Protein 4XAL (pdb70)

GO terms:
  GO:0052170 symbiont-mediated suppression of host innate immune response (P, IDA)
  GO:0042025 host cell nucleus (C, EXP)
  GO:0044177 host cell Golgi apparatus (C, EXP)
  GO:0019033 viral tegument (C, EXP)
  GO:0030430 host cell cytoplasm (C, EXP)
  GO:0005515 protein binding (F, IPI)

Radius of gyration: 18.11 Å; Cα contacts (8 Å, |Δi|>4): 86; chains: 2; bounding box: 39×47×34 Å

B-factor: mean 26.45, std 12.04, range [10.94, 71.22]

Solvent-accessible surface area: 7448 Å² total; per-residue (Å²): 199,89,172,142,122,9,115,86,30,137,61,31,116,78,142,136,17,126,141,65,122,168,4,39,24,60,7,146,156,9,109,70,40,0,51,38,38,2,28,52,50,18,31,172,111,3,42,88,94,10,111,97,142,50,152,9,143,81,126,101,48,64,96,96,14,121,70,104,61,55,50,142,45,81,46,99,37,61,196,48,21,23,101,79,1,21,92,49,127,190,51,61,23,80,32,154

Organism: Human herpesvirus 1 (strain 17) (NCBI:txid10299)

Foldseek 3Di:
DLLDQADQDPPQPDPVGDDDPVSVVNRVVSLVSLQVQVQVVQQVVVVVVLCVVQVDDDPVSVVVSVVPDDGDDDDDDPPCSSVVSNPDDD/DDDDDD

InterPro domains:
  IPR006908 Herpesvirus UL49 tegument protein [PF04823] (169-256)

Sequence (96 aa):
QSMRKLHFSTAPPNPDAPWTPRVAGFNKRVFCAAVGRLAAMHARRMAAVQLWDMSRPRTDEDLNELLGITTIRVTVCEGKNLLQRANELVNSSGVDL

Secondary structure (DSSP, 8-state):
--SSPP---S-SSSTTSPPPHHHHHHHHHHHHHHHHHHHHHHHHHHHHHHHHHH---SHHHHHHHHHH--EEEE---GGGHHHHHHH---/-EEEE-

Structure (mmCIF, N/CA/C/O backbone):
data_4XAL
#
_entry.id   4XAL
#
_cell.length_a   64.940
_cell.length_b   64.940
_cell.length_c   107.645
_cell.angle_alpha   90.00
_cell.angle_beta   90.00
_cell.angle_gamma   120.00
#
_symmetry.space_group_name_H-M   'P 61 2 2'
#
loop_
_entity.id
_entity.type
_entity.pdbx_description
1 polymer 'Tegument protein VP22'
2 polymer 'peptide SSGVDL'
3 water water
#
loop_
_atom_site.group_PDB
_atom_site.id
_atom_site.type_symbol
_atom_site.label_atom_id
_atom_site.label_alt_id
_atom_site.label_comp_id
_atom_site.label_asym_id
_atom_site.label_entity_id
_atom_site.label_seq_id
_atom_site.pdbx_PDB_ins_code
_atom_site.Cartn_x
_atom_site.Cartn_y
_atom_site.Cartn_z
_atom_site.occupancy
_atom_site.B_iso_or_equiv
_atom_site.auth_seq_id
_atom_site.auth_comp_id
_atom_site.auth_asym_id
_atom_site.auth_atom_id
_atom_site.pdbx_PDB_model_num
ATOM 1 N N . GLN A 1 21 ? 10.010 27.534 42.927 1.00 52.20 21 GLN A N 1
ATOM 2 C CA . GLN A 1 21 ? 9.549 26.148 43.032 1.00 51.29 21 GLN A CA 1
ATOM 3 C C . GLN A 1 21 ? 10.593 25.239 43.660 1.00 51.34 21 GLN A C 1
ATOM 4 O O . GLN A 1 21 ? 10.694 24.066 43.289 1.00 51.12 21 GLN A O 1
ATOM 10 N N . SER A 1 22 ? 11.381 25.782 44.588 1.00 54.53 22 SER A N 1
ATOM 11 C CA . SER A 1 22 ? 12.321 24.975 45.363 1.00 46.30 22 SER A CA 1
ATOM 12 C C . SER A 1 22 ? 11.722 24.722 46.737 1.00 44.41 22 SER A C 1
ATOM 13 O O . SER A 1 22 ? 12.398 24.249 47.653 1.00 42.66 22 SER A O 1
ATOM 16 N N . MET A 1 23 ? 10.448 25.077 46.868 1.00 41.84 23 MET A N 1
ATOM 17 C CA . MET A 1 23 ? 9.628 24.648 47.989 1.00 41.66 23 MET A CA 1
ATOM 18 C C . MET A 1 23 ? 9.057 23.264 47.685 1.00 34.05 23 MET A C 1
ATOM 19 O O . MET A 1 23 ? 8.800 22.471 48.588 1.00 29.67 23 MET A O 1
ATOM 24 N N . ARG A 1 24 ? 8.873 22.995 46.397 1.00 29.39 24 ARG A N 1
ATOM 25 C CA . ARG A 1 24 ? 8.099 21.848 45.941 1.00 26.21 24 ARG A CA 1
ATOM 26 C C . ARG A 1 24 ? 8.713 20.521 46.364 1.00 24.08 24 ARG A C 1
ATOM 27 O O . ARG A 1 24 ? 9.905 20.281 46.178 1.00 23.43 24 ARG A O 1
ATOM 35 N N . LYS A 1 25 ? 7.883 19.658 46.943 1.00 18.85 25 LYS A N 1
ATOM 36 C CA . LYS A 1 25 ? 8.301 18.304 47.251 1.00 14.80 25 LYS A CA 1
ATOM 37 C C . LYS A 1 25 ? 8.567 17.577 45.941 1.00 17.29 25 LYS A C 1
ATOM 38 O O . LYS A 1 25 ? 7.726 17.590 45.043 1.00 19.83 25 LYS A O 1
ATOM 44 N N . LEU A 1 26 ? 9.740 16.961 45.834 1.00 15.75 26 LEU A N 1
ATOM 45 C CA . LEU A 1 26 ? 10.126 16.269 44.608 1.00 16.85 26 LEU A CA 1
ATOM 46 C C . LEU A 1 26 ? 9.721 14.811 44.630 1.00 12.79 26 LEU A C 1
ATOM 47 O O . LEU A 1 26 ? 10.045 14.081 45.566 1.00 14.84 26 LEU A O 1
ATOM 52 N N . HIS A 1 27 ? 9.028 14.385 43.579 1.00 15.33 27 HIS A N 1
ATOM 53 C CA . HIS A 1 27 ? 8.675 12.982 43.396 1.00 15.28 27 HIS A CA 1
ATOM 54 C C . HIS A 1 27 ? 8.705 12.607 41.924 1.00 12.46 27 HIS A C 1
ATOM 55 O O . HIS A 1 27 ? 8.318 13.406 41.077 1.00 15.74 27 HIS A O 1
ATOM 62 N N . PHE A 1 28 ? 9.169 11.399 41.622 1.00 15.14 28 PHE A N 1
ATOM 63 C CA . PHE A 1 28 ? 9.101 10.909 40.256 1.00 14.12 28 PHE A CA 1
ATOM 64 C C . PHE A 1 28 ? 7.651 10.566 39.908 1.00 20.12 28 PHE A C 1
ATOM 65 O O . PHE A 1 28 ? 6.817 10.383 40.790 1.00 18.77 28 PHE A O 1
ATOM 73 N N . SER A 1 29 ? 7.363 10.510 38.619 1.00 16.74 29 SER A N 1
ATOM 74 C CA . SER A 1 29 ? 5.990 10.349 38.156 1.00 21.65 29 SER A CA 1
ATOM 75 C C . SER A 1 29 ? 5.404 9.027 38.604 1.00 20.31 29 SER A C 1
ATOM 76 O O . SER A 1 29 ? 6.100 8.012 38.657 1.00 19.36 29 SER A O 1
ATOM 79 N N . THR A 1 30 ? 4.115 9.045 38.946 1.00 22.25 30 THR A N 1
ATOM 80 C CA . THR A 1 30 ? 3.430 7.823 39.338 1.00 24.10 30 THR A CA 1
ATOM 81 C C . THR A 1 30 ? 2.670 7.249 38.146 1.00 25.93 30 THR A C 1
ATOM 82 O O . THR A 1 30 ? 1.986 6.234 38.259 1.00 27.43 30 THR A O 1
ATOM 86 N N . ALA A 1 31 ? 2.800 7.904 37.001 1.00 22.11 31 ALA A N 1
ATOM 87 C CA . ALA A 1 31 ? 2.073 7.511 35.805 1.00 24.96 31 ALA A CA 1
ATOM 88 C C . ALA A 1 31 ? 2.459 6.124 35.259 1.00 30.34 3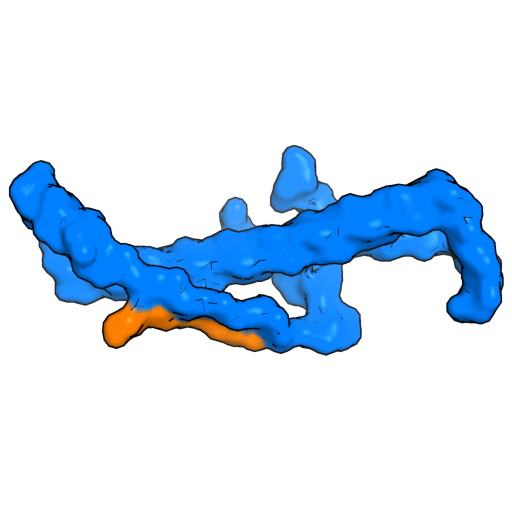1 ALA A C 1
ATOM 89 O O . ALA A 1 31 ? 1.564 5.346 34.911 1.00 25.06 31 ALA A O 1
ATOM 91 N N . PRO A 1 32 ? 3.771 5.800 35.171 1.00 27.49 32 PRO A N 1
ATOM 92 C CA . PRO A 1 32 ? 4.097 4.445 34.685 1.00 24.07 32 PRO A CA 1
ATOM 93 C C . PRO A 1 32 ? 3.441 3.320 35.503 1.00 31.13 32 PRO A C 1
ATOM 94 O O . PRO A 1 32 ? 3.567 3.295 36.726 1.00 27.99 32 PRO A O 1
ATOM 98 N N . PRO A 1 33 ? 2.753 2.386 34.828 1.00 30.39 33 PRO A N 1
ATOM 99 C CA . PRO A 1 33 ? 1.962 1.358 35.523 1.00 27.86 33 PRO A CA 1
ATOM 100 C C . PRO A 1 33 ? 2.777 0.321 36.293 1.00 28.66 33 PRO A C 1
ATOM 101 O O . PRO A 1 33 ? 2.288 -0.214 37.282 1.00 31.56 33 PRO A O 1
ATOM 105 N N . ASN A 1 34 ? 3.991 0.021 35.846 1.00 26.45 34 ASN A N 1
ATOM 106 C CA . ASN A 1 34 ? 4.846 -0.916 36.557 1.00 22.63 34 ASN A CA 1
ATOM 107 C C . ASN A 1 34 ? 6.317 -0.560 36.317 1.00 25.38 34 ASN A C 1
ATOM 108 O O . ASN A 1 34 ? 6.608 0.243 35.438 1.00 25.34 34 ASN A O 1
ATOM 113 N N . PRO A 1 35 ? 7.236 -1.140 37.106 1.00 26.20 35 PRO A N 1
ATOM 114 C CA . PRO A 1 35 ? 8.650 -0.737 37.019 1.00 28.01 35 PRO A CA 1
ATOM 115 C C . PRO A 1 35 ? 9.287 -0.857 35.632 1.00 31.82 35 PRO A C 1
ATOM 116 O O . PRO A 1 35 ? 10.271 -0.152 35.365 1.00 25.62 35 PRO A O 1
ATOM 120 N N . ASP A 1 36 ? 8.756 -1.723 34.769 1.00 22.94 36 ASP A N 1
ATOM 121 C CA . ASP A 1 36 ? 9.396 -1.976 33.486 1.00 27.09 36 ASP A CA 1
ATOM 122 C C . ASP A 1 36 ? 8.669 -1.283 32.352 1.00 23.92 36 ASP A C 1
ATOM 123 O O . ASP A 1 36 ? 9.064 -1.390 31.194 1.00 26.86 36 ASP A O 1
ATOM 128 N N . ALA A 1 37 ? 7.604 -0.564 32.680 1.00 22.85 37 ALA A N 1
ATOM 129 C CA . ALA A 1 37 ? 6.844 0.138 31.657 1.00 24.62 37 ALA A CA 1
ATOM 130 C C . ALA A 1 37 ? 7.624 1.299 31.044 1.00 27.29 37 ALA A C 1
ATOM 131 O O . ALA A 1 37 ? 8.156 2.157 31.753 1.00 24.95 37 ALA A O 1
ATOM 133 N N . PRO A 1 38 ? 7.677 1.345 29.712 1.00 26.49 38 PRO A N 1
ATOM 134 C CA . PRO A 1 38 ? 8.326 2.467 29.028 1.00 26.68 38 PRO A CA 1
ATOM 135 C C . PRO A 1 38 ? 7.661 3.805 29.334 1.00 27.75 38 PRO A C 1
ATOM 136 O O . PRO A 1 38 ? 6.436 3.955 29.254 1.00 21.02 38 PRO A O 1
ATOM 140 N N . TRP A 1 39 ? 8.477 4.787 29.706 1.00 19.27 39 TRP A N 1
ATOM 141 C CA . TRP A 1 39 ? 7.986 6.130 29.947 1.00 18.77 39 TRP A CA 1
ATOM 142 C C . TRP A 1 39 ? 7.554 6.797 28.669 1.00 23.96 39 TRP A C 1
ATOM 143 O O . TRP A 1 39 ? 8.243 6.710 27.660 1.00 23.71 39 TRP A O 1
ATOM 154 N N . THR A 1 40 ? 6.429 7.496 28.724 1.00 21.12 40 THR A N 1
ATOM 155 C CA . THR A 1 40 ? 6.086 8.457 27.687 1.00 29.09 40 THR A CA 1
ATOM 156 C C . THR A 1 40 ? 7.109 9.600 27.680 1.00 31.50 40 THR A C 1
ATOM 157 O O . THR A 1 40 ? 7.806 9.815 28.679 1.00 25.90 40 THR A O 1
ATOM 161 N N . PRO A 1 41 ? 7.213 10.333 26.556 1.00 29.91 41 PRO A N 1
ATOM 162 C CA . PRO A 1 41 ? 8.108 11.492 26.520 1.00 31.32 41 PRO A CA 1
ATOM 163 C C . PRO A 1 41 ? 7.804 12.499 27.627 1.00 30.20 41 PRO A C 1
ATOM 164 O O . PRO A 1 41 ? 8.729 13.079 28.183 1.00 25.25 41 PRO A O 1
ATOM 168 N N . ARG A 1 42 ? 6.528 12.691 27.941 1.00 32.82 42 ARG A N 1
ATOM 169 C CA . ARG A 1 42 ? 6.128 13.619 28.993 1.00 32.16 42 ARG A CA 1
ATOM 170 C C . ARG A 1 42 ? 6.715 13.195 30.339 1.00 27.07 42 ARG A C 1
ATOM 171 O O . ARG A 1 42 ? 7.306 14.007 31.050 1.00 25.82 42 ARG A O 1
ATOM 179 N N . VAL A 1 43 ? 6.555 11.917 30.667 1.00 25.48 43 VAL A N 1
ATOM 180 C CA . VAL A 1 43 ? 7.052 11.371 31.919 1.00 23.84 43 VAL A CA 1
ATOM 181 C C . VAL A 1 43 ? 8.573 11.434 31.992 1.00 22.62 43 VAL A C 1
ATOM 182 O O . VAL A 1 43 ? 9.128 11.805 33.026 1.00 17.18 43 VAL A O 1
ATOM 186 N N . ALA A 1 44 ? 9.247 11.081 30.898 1.00 18.56 44 ALA A N 1
ATOM 187 C CA . ALA A 1 44 ? 10.712 11.157 30.853 1.00 19.62 44 ALA A CA 1
ATOM 188 C C . ALA A 1 44 ? 11.212 12.576 31.131 1.00 22.05 44 ALA A C 1
ATOM 189 O O . ALA A 1 44 ? 12.150 12.781 31.912 1.00 18.78 44 ALA A O 1
ATOM 191 N N . GLY A 1 45 ? 10.586 13.553 30.489 1.00 20.97 45 GLY A N 1
ATOM 192 C CA . GLY A 1 45 ? 10.953 14.945 30.699 1.00 21.47 45 GLY A CA 1
ATOM 193 C C . GLY A 1 45 ? 10.714 15.366 32.135 1.00 23.47 45 GLY A C 1
ATOM 194 O O . GLY A 1 45 ? 11.556 16.036 32.747 1.00 23.10 45 GLY A O 1
ATOM 195 N N . PHE A 1 46 ? 9.561 14.974 32.672 1.00 21.24 46 PHE A N 1
ATOM 196 C CA . PHE A 1 46 ? 9.203 15.297 34.053 1.00 23.33 46 PHE A CA 1
ATOM 197 C C . PHE A 1 46 ? 10.224 14.721 35.032 1.00 20.74 46 PHE A C 1
ATOM 198 O O . PHE A 1 46 ? 10.725 15.423 35.924 1.00 19.01 46 PHE A O 1
ATOM 206 N N . ASN A 1 47 ? 10.554 13.450 34.858 1.00 14.08 47 ASN A N 1
ATOM 207 C CA . ASN A 1 47 ? 11.467 12.801 35.789 1.00 16.04 47 ASN A CA 1
ATOM 208 C C . ASN A 1 47 ? 12.879 13.378 35.693 1.00 18.55 47 ASN A C 1
ATOM 209 O O . ASN A 1 47 ? 13.602 13.438 36.698 1.00 14.04 47 ASN A O 1
ATOM 214 N N . LYS A 1 48 ? 13.270 13.791 34.487 1.00 16.26 48 LYS A N 1
ATOM 215 C CA . LYS A 1 48 ? 14.578 14.417 34.291 1.00 15.03 48 LYS A CA 1
ATOM 216 C C . LYS A 1 48 ? 14.677 15.681 35.121 1.00 17.07 48 LYS A C 1
ATOM 217 O O . LYS A 1 48 ? 15.686 15.919 35.801 1.00 14.19 48 LYS A O 1
ATOM 223 N N . ARG A 1 49 ? 13.621 16.490 35.073 1.00 15.88 49 ARG A N 1
ATOM 224 C CA . ARG A 1 49 ? 13.623 17.757 35.799 1.00 15.29 49 ARG A CA 1
ATOM 225 C C . ARG A 1 49 ? 13.681 17.498 37.296 1.00 13.46 49 ARG A C 1
ATOM 226 O O . ARG A 1 49 ? 14.395 18.198 38.013 1.00 15.60 49 ARG A O 1
ATOM 234 N N . VAL A 1 50 ? 12.935 16.498 37.768 1.00 14.04 50 VAL A N 1
ATOM 235 C CA . VAL A 1 50 ? 12.935 16.153 39.193 1.00 15.46 50 VAL A CA 1
ATOM 236 C C . VAL A 1 50 ? 14.310 15.678 39.687 1.00 13.80 50 VAL A C 1
ATOM 237 O O . VAL A 1 50 ? 14.781 16.105 40.749 1.00 12.96 50 VAL A O 1
ATOM 241 N N . PHE A 1 51 ? 14.945 14.806 38.904 1.00 11.24 51 PHE A N 1
ATOM 242 C CA . PHE A 1 51 ? 16.284 14.282 39.199 1.00 12.87 51 PHE A CA 1
ATOM 243 C C . PHE A 1 51 ? 17.285 15.423 39.338 1.00 12.31 51 PHE A C 1
ATOM 244 O O . PHE A 1 51 ? 18.018 15.521 40.332 1.00 13.20 51 PHE A O 1
ATOM 252 N N . CYS A 1 52 ? 17.317 16.284 38.333 1.00 12.90 52 CYS A N 1
ATOM 253 C CA . CYS A 1 52 ? 18.289 17.376 38.316 1.00 13.80 52 CYS A CA 1
ATOM 254 C C . CYS A 1 52 ? 18.016 18.353 39.446 1.00 15.57 52 CYS A C 1
ATOM 255 O O . CYS A 1 52 ? 18.951 18.868 40.075 1.00 13.47 52 CYS A O 1
ATOM 258 N N . ALA A 1 53 ? 16.738 18.592 39.729 1.00 12.73 53 ALA A N 1
ATOM 259 C CA . ALA A 1 53 ? 16.372 19.520 40.805 1.00 13.29 53 ALA A CA 1
ATOM 260 C C . ALA A 1 53 ? 16.848 19.024 42.158 1.00 14.57 53 ALA A C 1
ATOM 261 O O . ALA A 1 53 ? 17.372 19.799 42.963 1.00 14.47 53 ALA A O 1
ATOM 263 N N . ALA A 1 54 ? 16.680 17.730 42.412 1.00 12.62 54 ALA A N 1
ATOM 264 C CA . ALA A 1 54 ? 17.095 17.136 43.678 1.00 12.40 54 ALA A CA 1
ATOM 265 C C . ALA A 1 54 ? 18.602 17.217 43.869 1.00 14.52 54 ALA A C 1
ATOM 266 O O . ALA A 1 54 ? 19.093 17.541 44.956 1.00 12.37 54 ALA A O 1
ATOM 268 N N . VAL A 1 55 ? 19.336 16.886 42.812 1.00 12.97 55 VAL A N 1
ATOM 269 C CA . VAL A 1 55 ? 20.784 16.955 42.860 1.00 11.61 55 VAL A CA 1
ATOM 270 C C . VAL A 1 55 ? 21.212 18.397 43.140 1.00 12.50 55 VAL A C 1
ATOM 271 O O . VAL A 1 55 ? 22.059 18.639 43.999 1.00 12.50 55 VAL A O 1
ATOM 275 N N . GLY A 1 56 ? 20.605 19.345 42.438 1.00 15.37 56 GLY A N 1
ATOM 276 C CA . GLY A 1 56 ? 20.929 20.754 42.625 1.00 15.64 56 GLY A CA 1
ATOM 277 C C . GLY A 1 56 ? 20.660 21.253 44.037 1.00 17.67 56 GLY A C 1
ATOM 278 O O . GLY A 1 56 ? 21.467 21.998 44.608 1.00 14.22 56 GLY A O 1
ATOM 279 N N . ARG A 1 57 ? 19.522 20.859 44.604 1.00 13.24 57 ARG A N 1
ATOM 280 C CA . ARG A 1 57 ? 19.171 21.267 45.967 1.00 15.41 57 ARG A CA 1
ATOM 281 C C . ARG A 1 57 ? 20.141 20.756 47.003 1.00 16.24 57 ARG A C 1
ATOM 282 O O . ARG A 1 57 ? 20.528 21.486 47.921 1.00 15.84 57 ARG A O 1
ATOM 290 N N . LEU A 1 58 ? 20.497 19.478 46.897 1.00 14.17 58 LEU A N 1
ATOM 291 C CA . LEU A 1 58 ? 21.445 18.896 47.833 1.00 12.70 58 LEU A CA 1
ATOM 292 C C . LEU A 1 58 ? 22.814 19.541 47.699 1.00 15.70 58 LEU A C 1
ATOM 293 O O . LEU A 1 58 ? 23.488 19.800 48.701 1.00 17.88 58 LEU A O 1
ATOM 298 N N . ALA A 1 59 ? 23.241 19.779 46.467 1.00 14.42 59 ALA A N 1
ATOM 299 C CA . ALA A 1 59 ? 24.528 20.433 46.254 1.00 13.07 59 ALA A CA 1
ATOM 300 C C . ALA A 1 59 ? 24.521 21.822 46.877 1.00 16.79 59 ALA A C 1
ATOM 301 O O . ALA A 1 59 ? 25.472 22.198 47.567 1.00 17.34 59 ALA A O 1
ATOM 303 N N . ALA A 1 60 ? 23.459 22.586 46.630 1.00 14.43 60 ALA A N 1
ATOM 304 C CA . ALA A 1 60 ? 23.343 23.931 47.225 1.00 15.89 60 ALA A CA 1
ATOM 305 C C . ALA A 1 60 ? 23.421 23.851 48.749 1.00 18.51 60 ALA A C 1
ATOM 306 O O . ALA A 1 60 ? 24.135 24.627 49.384 1.00 17.86 60 ALA A O 1
ATOM 308 N N . MET A 1 61 ? 22.692 22.913 49.346 1.00 16.26 61 MET A N 1
ATOM 309 C CA . MET A 1 61 ? 22.663 22.831 50.803 1.00 22.12 61 MET A CA 1
ATOM 310 C C . MET A 1 61 ? 24.046 22.507 51.365 1.00 21.45 61 MET A C 1
ATOM 311 O O . MET A 1 61 ? 24.501 23.153 52.315 1.00 21.50 61 MET A O 1
ATOM 316 N N . HIS A 1 62 ? 24.734 21.530 50.783 1.00 15.65 62 HIS A N 1
ATOM 317 C CA . HIS A 1 62 ? 26.059 21.190 51.289 1.00 18.69 62 HIS A CA 1
ATOM 318 C C . HIS A 1 62 ? 27.086 22.289 51.052 1.00 18.62 62 HIS A C 1
ATOM 319 O O . HIS A 1 62 ? 27.958 22.523 51.897 1.00 17.77 62 HIS A O 1
ATOM 326 N N . ALA A 1 63 ? 26.993 22.962 49.912 1.00 15.49 63 ALA A N 1
ATOM 327 C CA . ALA A 1 63 ? 27.901 24.074 49.649 1.00 14.45 63 ALA A CA 1
ATOM 328 C C . ALA A 1 63 ? 27.673 25.245 50.613 1.00 17.56 63 ALA A C 1
ATOM 329 O O . ALA A 1 63 ? 28.644 25.859 51.089 1.00 17.17 63 ALA A O 1
ATOM 331 N N A ARG A 1 64 ? 26.417 25.556 50.915 0.50 16.34 64 ARG A N 1
ATOM 332 N N B ARG A 1 64 ? 26.406 25.561 50.889 0.50 16.32 64 ARG A N 1
ATOM 333 C CA A ARG A 1 64 ? 26.136 26.624 51.870 0.50 17.84 64 ARG A CA 1
ATOM 334 C CA B ARG A 1 64 ? 26.074 26.589 51.878 0.50 17.89 64 ARG A CA 1
ATOM 335 C C A ARG A 1 64 ? 26.662 26.273 53.262 0.50 20.47 64 ARG A C 1
ATOM 336 C C B ARG A 1 64 ? 26.707 26.254 53.221 0.50 20.51 64 ARG A C 1
ATOM 337 O O A ARG A 1 64 ? 27.168 27.140 53.982 0.50 18.17 64 ARG A O 1
ATOM 338 O O B ARG A 1 64 ? 27.319 27.109 53.868 0.50 18.20 64 ARG A O 1
ATOM 353 N N . MET A 1 65 ? 26.541 25.003 53.639 1.00 18.14 65 MET A N 1
ATOM 354 C CA . MET A 1 65 ? 27.045 24.551 54.929 1.00 21.67 65 MET A CA 1
ATOM 355 C C . MET A 1 65 ? 28.547 24.754 54.997 1.00 20.24 65 MET A C 1
ATOM 356 O O . MET A 1 65 ? 29.075 25.241 56.005 1.00 20.80 65 MET A O 1
ATOM 361 N N . ALA A 1 66 ? 29.236 24.404 53.918 1.00 16.28 66 ALA A N 1
ATOM 362 C CA . ALA A 1 66 ? 30.683 24.593 53.839 1.00 17.91 66 ALA A CA 1
ATOM 363 C C . ALA A 1 66 ? 31.054 26.079 53.886 1.00 21.03 66 ALA A C 1
ATOM 364 O O . ALA A 1 66 ? 32.056 26.475 54.504 1.00 19.40 66 ALA A O 1
ATOM 366 N N . ALA A 1 67 ? 30.247 26.893 53.221 1.00 16.82 67 ALA A N 1
ATOM 367 C CA . ALA A 1 67 ? 30.484 28.334 53.175 1.00 16.51 67 ALA A CA 1
ATOM 368 C C . ALA A 1 67 ? 30.295 28.946 54.564 1.00 16.87 67 ALA A C 1
ATOM 369 O O . ALA A 1 67 ? 31.067 29.812 54.986 1.00 17.29 67 ALA A O 1
ATOM 371 N N . VAL A 1 68 ? 29.264 28.498 55.271 1.00 15.55 68 VAL A N 1
ATOM 372 C CA . VAL A 1 68 ? 29.038 28.955 56.644 1.00 19.71 68 VAL A CA 1
ATOM 373 C C . VAL A 1 68 ? 30.257 28.634 57.512 1.00 22.02 68 VAL A C 1
ATOM 374 O O . VAL A 1 68 ? 30.708 29.464 58.306 1.00 20.72 68 VAL A O 1
ATOM 378 N N . GLN A 1 69 ? 30.790 27.425 57.351 1.00 19.72 69 GLN A N 1
ATOM 379 C CA . GLN A 1 69 ? 31.946 26.988 58.131 1.00 19.90 69 GLN A CA 1
ATOM 380 C C . GLN A 1 69 ? 33.155 27.864 57.848 1.00 23.93 69 GLN A C 1
ATOM 381 O O . GLN A 1 69 ? 33.811 28.365 58.774 1.00 18.56 69 GLN A O 1
ATOM 387 N N . LEU A 1 70 ? 33.437 28.051 56.563 1.00 17.07 70 LEU A N 1
ATOM 388 C CA . LEU A 1 70 ? 34.547 28.884 56.132 1.00 20.26 70 LEU A CA 1
ATOM 389 C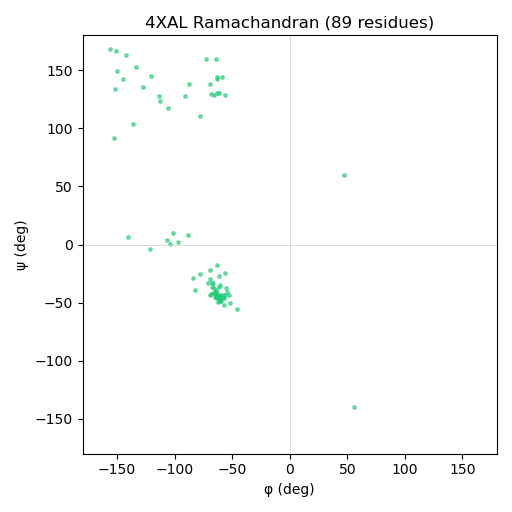 C . LEU A 1 70 ? 34.385 30.329 56.610 1.00 20.13 70 LEU A C 1
ATOM 390 O O . LEU A 1 70 ? 35.346 30.952 57.079 1.00 16.16 70 LEU A O 1
ATOM 395 N N . TRP A 1 71 ? 33.176 30.866 56.482 1.00 15.69 71 TRP A N 1
ATOM 396 C CA . TRP A 1 71 ? 32.902 32.223 56.949 1.00 16.59 71 TRP A CA 1
ATOM 397 C C . TRP A 1 71 ? 33.133 32.356 58.457 1.00 20.27 71 TRP A C 1
ATOM 398 O O . TRP A 1 71 ? 33.789 33.291 58.918 1.00 18.36 71 TRP A O 1
ATOM 409 N N . ASP A 1 72 ? 32.577 31.421 59.216 1.00 18.72 72 ASP A N 1
ATOM 410 C CA . ASP A 1 72 ? 32.675 31.445 60.671 1.00 25.18 72 ASP A CA 1
ATOM 411 C C . ASP A 1 72 ? 34.115 31.359 61.172 1.00 23.40 72 ASP A C 1
ATOM 412 O O . ASP A 1 72 ? 34.461 31.986 62.172 1.00 29.39 72 ASP A O 1
ATOM 417 N N . MET A 1 73 ? 34.940 30.580 60.482 1.00 19.57 73 MET A N 1
ATOM 418 C CA . MET A 1 73 ? 36.356 30.440 60.825 1.00 24.65 73 MET A CA 1
ATOM 419 C C . MET A 1 73 ? 37.167 31.698 60.507 1.00 28.53 73 MET A C 1
ATOM 420 O O . MET A 1 73 ? 38.138 32.021 61.195 1.00 23.64 73 MET A O 1
ATOM 425 N N . SER A 1 74 ? 36.766 32.385 59.443 1.00 21.15 74 SER A N 1
ATOM 426 C CA . SER A 1 74 ? 37.432 33.601 58.979 1.00 20.67 74 SER A CA 1
ATOM 427 C C . SER A 1 74 ? 36.979 34.836 59.743 1.00 21.04 74 SER A C 1
ATOM 428 O O . SER A 1 74 ? 37.779 35.731 60.034 1.00 18.80 74 SER A O 1
ATOM 431 N N . ARG A 1 75 ? 35.683 34.882 60.037 1.00 17.63 75 ARG A N 1
ATOM 432 C CA . ARG A 1 75 ? 35.052 36.028 60.690 1.00 21.49 75 ARG A CA 1
ATOM 433 C C . ARG A 1 75 ? 35.453 37.353 60.038 1.00 20.30 75 ARG A C 1
ATOM 434 O O . ARG A 1 75 ? 36.028 38.247 60.693 1.00 17.98 75 ARG A O 1
ATOM 442 N N . PRO A 1 76 ? 35.151 37.498 58.736 1.00 20.75 76 PRO A N 1
ATOM 443 C CA . PRO A 1 76 ? 35.476 38.775 58.089 1.00 15.05 76 PRO A CA 1
ATOM 444 C C . PRO A 1 76 ? 34.678 39.899 58.736 1.00 17.90 76 PRO A C 1
ATOM 445 O O . PRO A 1 76 ? 33.522 39.699 59.127 1.00 18.86 76 PRO A O 1
ATOM 449 N N . ARG A 1 77 ? 35.295 41.069 58.852 1.00 17.92 77 ARG A N 1
ATOM 450 C CA . ARG A 1 77 ? 34.659 42.199 59.524 1.00 18.01 77 ARG A CA 1
ATOM 451 C C . ARG A 1 77 ? 34.938 43.533 58.810 1.00 16.53 77 ARG A C 1
ATOM 452 O O . ARG A 1 77 ? 34.577 44.602 59.322 1.00 22.19 77 ARG A O 1
ATOM 460 N N . THR A 1 78 ? 35.580 43.463 57.646 1.00 16.42 78 THR A N 1
ATOM 461 C CA . THR A 1 78 ? 35.772 44.623 56.758 1.00 17.39 78 THR A CA 1
ATOM 462 C C . THR A 1 78 ? 35.644 44.196 55.308 1.00 20.42 78 THR A C 1
ATOM 463 O O . THR A 1 78 ? 35.756 43.004 55.003 1.00 17.33 78 THR A O 1
ATOM 467 N N . ASP A 1 79 ? 35.448 45.161 54.407 1.00 18.79 79 ASP A N 1
ATOM 468 C CA . ASP A 1 79 ? 35.401 44.847 52.9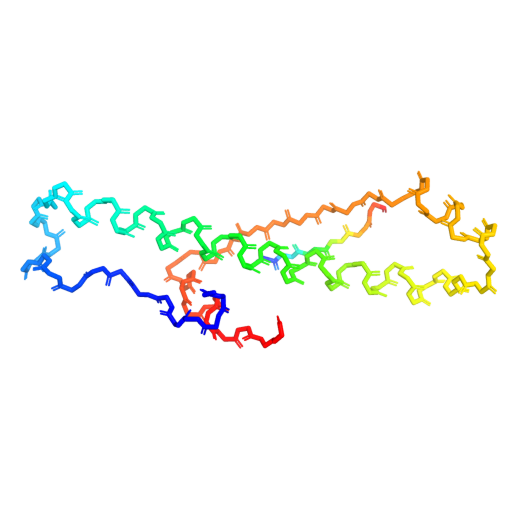75 1.00 20.26 79 ASP A CA 1
ATOM 469 C C . ASP A 1 79 ? 36.713 44.242 52.514 1.00 19.16 79 ASP A C 1
ATOM 470 O O . ASP A 1 79 ? 36.741 43.359 51.647 1.00 16.33 79 ASP A O 1
ATOM 475 N N . GLU A 1 80 ? 37.811 44.714 53.100 1.00 17.85 80 GLU A N 1
ATOM 476 C CA . GLU A 1 80 ? 39.122 44.173 52.774 1.00 18.28 80 GLU A CA 1
ATOM 477 C C . GLU A 1 80 ? 39.240 42.707 53.201 1.00 15.55 80 GLU A C 1
ATOM 478 O O . GLU A 1 80 ? 39.816 41.891 52.472 1.00 17.96 80 GLU A O 1
ATOM 484 N N . ASP A 1 81 ? 38.724 42.379 54.384 1.00 14.61 81 ASP A N 1
ATOM 485 C CA . ASP A 1 81 ? 38.691 40.981 54.837 1.00 15.06 81 ASP A CA 1
ATOM 486 C C . ASP A 1 81 ? 37.960 40.129 53.814 1.00 16.56 81 ASP A C 1
ATOM 487 O O . ASP A 1 81 ? 38.336 38.995 53.501 1.00 16.47 81 ASP A O 1
ATOM 492 N N . LEU A 1 82 ? 36.856 40.679 53.344 1.00 14.94 82 LEU A N 1
ATOM 493 C CA . LEU A 1 82 ? 35.963 39.925 52.475 1.00 14.01 82 LEU A CA 1
ATOM 494 C C . LEU A 1 82 ? 36.626 39.681 51.132 1.00 15.86 82 LEU A C 1
ATOM 495 O O . LEU A 1 82 ? 36.563 38.578 50.593 1.00 16.77 82 LEU A O 1
ATOM 500 N N . ASN A 1 83 ? 37.283 40.707 50.597 1.00 14.36 83 ASN A N 1
ATOM 501 C CA . ASN A 1 83 ? 38.081 40.566 49.383 1.00 19.63 83 ASN A CA 1
ATOM 502 C C . ASN A 1 83 ? 39.090 39.428 49.505 1.00 19.71 83 ASN A C 1
ATOM 503 O O . ASN A 1 83 ? 39.278 38.639 48.581 1.00 18.59 83 ASN A O 1
ATOM 508 N N . GLU A 1 84 ? 39.752 39.359 50.656 1.00 15.95 84 GLU A N 1
ATOM 509 C CA . GLU A 1 84 ? 40.706 38.293 50.926 1.00 15.93 84 GLU A CA 1
ATOM 510 C C . GLU A 1 84 ? 40.030 36.925 50.958 1.00 15.65 84 GLU A C 1
ATOM 511 O O . GLU A 1 84 ? 40.540 35.940 50.391 1.00 16.20 84 GLU A O 1
ATOM 517 N N . LEU A 1 85 ? 38.893 36.855 51.638 1.00 14.21 85 LEU A N 1
ATOM 518 C CA . LEU A 1 85 ? 38.196 35.580 51.788 1.00 15.07 85 LEU A CA 1
ATOM 519 C C . LEU A 1 85 ? 37.735 35.062 50.424 1.00 16.26 85 LEU A C 1
ATOM 520 O O . LEU A 1 85 ? 37.852 33.870 50.131 1.00 16.58 85 LEU A O 1
ATOM 525 N N . LEU A 1 86 ? 37.211 35.962 49.591 1.00 18.07 86 LEU A N 1
ATOM 526 C CA . LEU A 1 86 ? 36.786 35.584 48.242 1.00 16.57 86 LEU A CA 1
ATOM 527 C C . LEU A 1 86 ? 37.924 34.914 47.482 1.00 2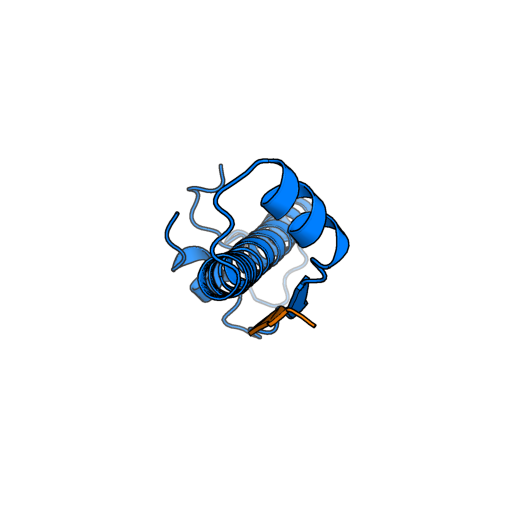0.50 86 LEU A C 1
ATOM 528 O O . LEU A 1 86 ? 37.721 33.920 46.789 1.00 16.90 86 LEU A O 1
ATOM 533 N N . GLY A 1 87 ? 39.130 35.452 47.633 1.00 16.48 87 GLY A N 1
ATOM 534 C CA . GLY A 1 87 ? 40.285 34.903 46.945 1.00 19.49 87 GLY A CA 1
ATOM 535 C C . GLY A 1 87 ? 40.633 33.471 47.302 1.00 19.70 87 GLY A C 1
ATOM 536 O O . GLY A 1 87 ? 41.223 32.752 46.490 1.00 26.54 87 GLY A O 1
ATOM 537 N N . ILE A 1 88 ? 40.281 33.039 48.508 1.00 17.25 88 ILE A N 1
ATOM 538 C CA . ILE A 1 88 ? 40.621 31.690 48.944 1.00 20.24 88 ILE A CA 1
ATOM 539 C C . ILE A 1 88 ? 39.441 30.732 48.981 1.00 25.41 88 ILE A C 1
ATOM 540 O O . ILE A 1 88 ? 39.581 29.588 49.406 1.00 23.80 88 ILE A O 1
ATOM 545 N N . THR A 1 89 ? 38.273 31.185 48.552 1.00 17.08 89 THR A N 1
ATOM 546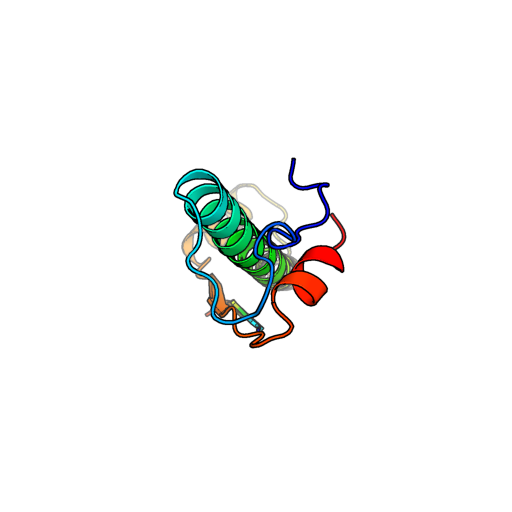 C CA . THR A 1 89 ? 37.091 30.344 48.690 1.00 14.47 89 THR A CA 1
ATOM 547 C C . THR A 1 89 ? 37.090 29.284 47.596 1.00 17.32 89 THR A C 1
ATOM 548 O O . THR A 1 89 ? 36.940 29.597 46.417 1.00 21.01 89 THR A O 1
ATOM 552 N N . THR A 1 90 ? 37.291 28.036 48.007 1.00 18.67 90 THR A N 1
ATOM 553 C CA . THR A 1 90 ? 37.232 26.894 47.097 1.00 18.34 90 THR A CA 1
ATOM 554 C C . THR A 1 90 ? 36.455 25.818 47.810 1.00 21.66 90 THR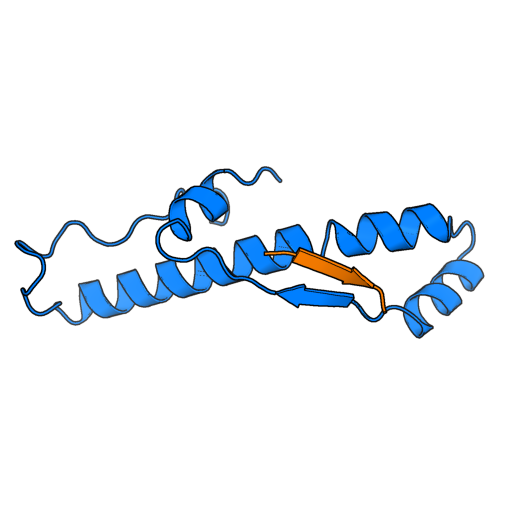 A C 1
ATOM 555 O O . THR A 1 90 ? 36.968 25.179 48.724 1.00 24.31 90 THR A O 1
ATOM 559 N N . ILE A 1 91 ? 35.196 25.649 47.412 1.00 17.79 91 ILE A N 1
ATOM 560 C CA . ILE A 1 91 ? 34.292 24.789 48.134 1.00 13.89 91 ILE A CA 1
ATOM 561 C C . ILE A 1 91 ? 33.952 23.590 47.259 1.00 21.74 91 ILE A C 1
ATOM 562 O O . ILE A 1 91 ? 33.484 23.748 46.135 1.00 18.77 91 ILE A O 1
ATOM 567 N N . ARG A 1 92 ? 34.212 22.402 47.787 1.00 20.16 92 ARG A N 1
ATOM 568 C CA . ARG A 1 92 ? 34.000 21.157 47.058 1.00 18.78 92 ARG A CA 1
ATOM 569 C C . ARG A 1 92 ? 32.894 20.382 47.739 1.00 22.69 92 ARG A C 1
ATOM 570 O O . ARG A 1 92 ? 32.927 20.198 48.953 1.00 23.08 92 ARG A O 1
ATOM 578 N N . VAL A 1 93 ? 31.889 19.961 46.976 1.00 18.86 93 VAL A N 1
ATOM 579 C CA . VAL A 1 93 ? 30.818 19.193 47.576 1.00 18.48 93 VAL A CA 1
ATOM 580 C C . VAL A 1 93 ? 30.515 17.975 46.708 1.00 19.61 93 VAL A C 1
ATOM 581 O O . VAL A 1 93 ? 30.760 17.979 45.506 1.00 18.60 93 VAL A O 1
ATOM 585 N N . THR A 1 94 ? 30.006 16.930 47.342 1.00 19.44 94 THR A N 1
ATOM 586 C CA . THR A 1 94 ? 29.606 15.722 46.621 1.00 21.39 94 THR A CA 1
ATOM 587 C C . THR A 1 94 ? 28.182 15.342 46.981 1.00 18.84 94 THR A C 1
ATOM 588 O O . THR A 1 94 ? 27.801 15.387 48.149 1.00 24.09 94 THR A O 1
ATOM 592 N N . VAL A 1 95 ? 27.390 15.000 45.971 1.00 18.65 95 VAL A N 1
ATOM 593 C CA . VAL A 1 95 ? 26.030 14.527 46.189 1.00 15.40 95 VAL A CA 1
ATOM 594 C C . VAL A 1 95 ? 26.060 13.027 45.946 1.00 16.68 95 VAL A C 1
ATOM 595 O O . VAL A 1 95 ? 26.390 12.593 44.854 1.00 17.60 95 VAL A O 1
ATOM 599 N N . CYS A 1 96 ? 25.756 12.255 46.973 1.00 19.44 96 CYS A N 1
ATOM 600 C CA . CYS A 1 96 ? 25.759 10.805 46.853 1.00 22.71 96 CYS A CA 1
ATOM 601 C C . CYS A 1 96 ? 24.773 10.261 47.856 1.00 21.68 96 CYS A C 1
ATOM 602 O O . CYS A 1 96 ? 25.117 10.045 49.019 1.00 26.53 96 CYS A O 1
ATOM 605 N N . GLU A 1 97 ? 23.531 10.078 47.417 1.00 18.31 97 GLU A N 1
ATOM 606 C CA . GLU A 1 97 ? 22.458 9.673 48.322 1.00 19.43 97 GLU A CA 1
ATOM 607 C C . GLU A 1 97 ? 21.791 8.365 47.904 1.00 19.60 97 GLU A C 1
ATOM 608 O O . GLU A 1 97 ? 20.912 7.870 48.605 1.00 18.70 97 GLU A O 1
ATOM 614 N N . GLY A 1 98 ? 22.197 7.815 46.765 1.00 19.48 98 GLY A N 1
ATOM 615 C CA . GLY A 1 98 ? 21.608 6.569 46.299 1.00 19.22 98 GLY A CA 1
ATOM 616 C C . GLY A 1 98 ? 20.097 6.665 46.170 1.00 18.41 98 GLY A C 1
ATOM 617 O O . GLY A 1 98 ? 19.563 7.691 45.744 1.00 17.52 98 GLY A O 1
ATOM 618 N N . LYS A 1 99 ? 19.402 5.603 46.574 1.00 18.82 99 LYS A N 1
ATOM 619 C CA . LYS A 1 99 ? 17.950 5.534 46.431 1.00 20.16 99 LYS A CA 1
ATOM 620 C C . LYS A 1 99 ? 17.223 6.600 47.247 1.00 21.67 99 LYS A C 1
ATOM 621 O O . LYS A 1 99 ? 16.057 6.890 46.995 1.00 24.78 99 LYS A O 1
ATOM 627 N N . ASN A 1 100 ? 17.913 7.186 48.221 1.00 21.43 100 ASN A N 1
ATOM 628 C CA . ASN A 1 100 ? 17.297 8.180 49.094 1.00 22.39 100 ASN A CA 1
ATOM 629 C C . ASN A 1 100 ? 17.372 9.609 48.569 1.00 20.31 100 ASN A C 1
ATOM 630 O O . ASN A 1 100 ? 17.026 10.542 49.292 1.00 19.81 100 ASN A O 1
ATOM 635 N N . LEU A 1 101 ? 17.826 9.778 47.326 1.00 17.59 101 LEU A N 1
ATOM 636 C CA . LEU A 1 101 ? 18.034 11.107 46.740 1.00 14.50 101 LEU A CA 1
ATOM 637 C C . LEU A 1 101 ? 16.870 12.079 46.976 1.00 16.48 101 LEU A C 1
ATOM 638 O O . LEU A 1 101 ? 17.072 13.165 47.517 1.00 15.36 101 LEU A O 1
ATOM 643 N N . LEU A 1 102 ? 15.654 11.701 46.577 1.00 16.79 102 LEU A N 1
ATOM 644 C CA . LEU A 1 102 ? 14.525 12.640 46.689 1.00 14.51 102 LEU A CA 1
ATOM 645 C C . LEU A 1 102 ? 14.132 12.911 48.144 1.00 18.29 102 LEU A C 1
ATOM 646 O O . LEU A 1 102 ? 13.851 14.058 48.528 1.00 17.40 102 LEU A O 1
ATOM 651 N N . GLN A 1 103 ? 14.085 11.850 48.940 1.00 18.34 103 GLN A N 1
ATOM 652 C CA . GLN A 1 103 ? 13.808 11.972 50.369 1.00 25.87 103 GLN A CA 1
ATOM 653 C C . GLN A 1 103 ? 14.737 12.995 51.019 1.00 24.98 103 GLN A C 1
ATOM 654 O O . GLN A 1 103 ? 14.293 13.917 51.713 1.00 24.57 103 GLN A O 1
ATOM 660 N N . ARG A 1 104 ? 16.029 12.849 50.759 1.00 19.11 104 ARG A N 1
ATOM 661 C CA . ARG A 1 104 ? 17.029 13.733 51.348 1.00 21.18 104 ARG A CA 1
ATOM 662 C C . ARG A 1 104 ? 16.849 15.162 50.864 1.00 20.56 104 ARG A C 1
ATOM 663 O O . ARG A 1 104 ? 17.004 16.106 51.637 1.00 23.28 104 ARG A O 1
ATOM 671 N N . ALA A 1 105 ? 16.548 15.329 49.577 1.00 16.59 105 ALA A N 1
ATOM 672 C CA . ALA A 1 105 ? 16.341 16.660 49.024 1.00 14.54 105 ALA A CA 1
ATOM 673 C C . ALA A 1 105 ? 15.085 17.318 49.604 1.00 19.24 105 ALA A C 1
ATOM 674 O O . ALA A 1 105 ? 15.030 18.537 49.763 1.00 21.76 105 ALA A O 1
ATOM 676 N N . ASN A 1 106 ? 14.072 16.515 49.909 1.00 15.89 106 ASN A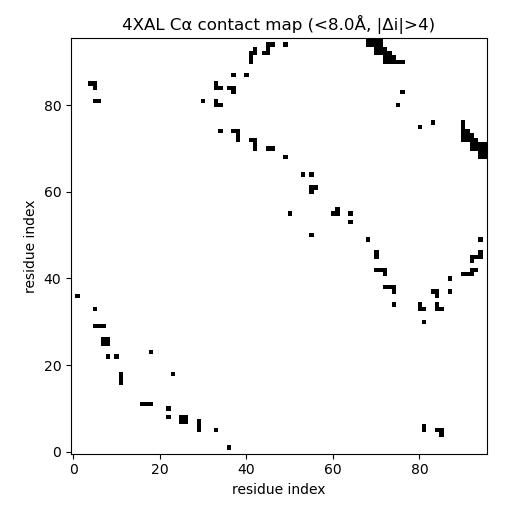 N 1
ATOM 677 C CA . ASN A 1 106 ? 12.821 17.066 50.427 1.00 18.78 106 ASN A CA 1
ATOM 678 C C . 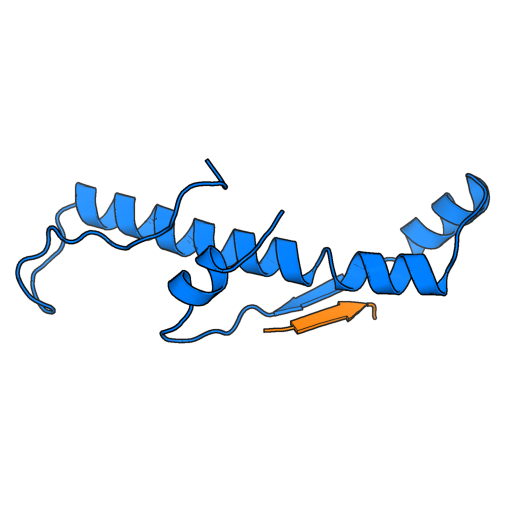ASN A 1 106 ? 12.917 17.429 51.904 1.00 21.42 106 ASN A C 1
ATOM 679 O O . ASN A 1 106 ? 12.168 18.274 52.383 1.00 20.67 106 ASN A O 1
ATOM 684 N N . GLU A 1 107 ? 13.828 16.766 52.608 1.00 23.07 107 GLU A N 1
ATOM 685 C CA . GLU A 1 107 ? 14.050 16.993 54.036 1.00 27.78 107 GLU A CA 1
ATOM 686 C C . GLU A 1 107 ? 14.677 18.348 54.321 1.00 28.19 107 GLU A C 1
ATOM 687 O O . GLU A 1 107 ? 14.589 18.855 55.441 1.00 31.86 107 GLU A O 1
ATOM 693 N N . LEU A 1 108 ? 15.327 18.912 53.311 1.00 25.64 108 LEU A N 1
ATOM 694 C CA . LEU A 1 108 ? 16.057 20.177 53.441 1.00 33.82 108 LEU A CA 1
ATOM 695 C C . LEU A 1 108 ? 15.177 21.333 53.890 1.00 40.51 108 LEU A C 1
ATOM 696 O O . LEU A 1 108 ? 14.008 21.421 53.508 1.00 38.25 108 LEU A O 1
ATOM 701 N N . VAL A 1 109 ? 15.746 22.224 54.697 1.00 47.56 109 VAL A N 1
ATOM 702 C CA . VAL A 1 109 ? 15.060 23.454 55.089 1.00 52.25 109 VAL A CA 1
ATOM 703 C C . VAL A 1 109 ? 15.882 24.674 54.652 1.00 56.03 109 VAL A C 1
ATOM 704 O O . VAL A 1 109 ? 17.112 24.628 54.675 1.00 59.19 109 VAL A O 1
ATOM 708 N N . ASN A 1 110 ? 15.198 25.752 54.263 1.00 59.96 110 ASN A N 1
ATOM 709 C CA . ASN A 1 110 ? 15.829 26.938 53.665 1.00 64.74 110 ASN A CA 1
ATOM 710 C C . ASN A 1 110 ? 16.575 26.595 52.377 1.00 63.51 110 ASN A C 1
ATOM 711 O O . ASN A 1 110 ? 16.338 27.199 51.326 1.00 65.53 110 ASN A O 1
ATOM 716 N N . SER B 2 1 ? 26.658 12.280 51.144 1.00 41.16 8 SER B N 1
ATOM 717 C CA . SER B 2 1 ? 26.913 13.633 50.641 1.00 36.95 8 SER B CA 1
ATOM 718 C C . SER B 2 1 ? 27.688 14.490 51.646 1.00 40.46 8 SER B C 1
ATOM 719 O O . SER B 2 1 ? 27.536 14.332 52.858 1.00 45.68 8 SER B O 1
ATOM 722 N N . SER B 2 2 ? 28.496 15.415 51.140 1.00 35.55 9 SER B N 1
ATOM 723 C CA . SER B 2 2 ? 29.323 16.254 52.004 1.00 34.70 9 SER B CA 1
ATOM 724 C C . SER B 2 2 ? 29.698 17.568 51.331 1.00 38.05 9 SER B C 1
ATOM 725 O O . SER B 2 2 ? 29.503 17.732 50.132 1.00 29.17 9 SER B O 1
ATOM 728 N N . GLY B 2 3 ? 30.238 18.498 52.114 1.00 34.58 10 GLY B N 1
ATOM 729 C CA . GLY B 2 3 ? 30.747 19.746 51.576 1.00 30.55 10 GLY B CA 1
ATOM 730 C C . GLY B 2 3 ? 31.862 20.272 52.456 1.00 33.93 10 GLY B C 1
ATOM 731 O O . GLY B 2 3 ? 31.728 20.284 53.680 1.00 34.12 10 GLY B O 1
ATOM 732 N N . VAL B 2 4 ? 32.961 20.703 51.842 1.00 31.05 11 VAL B N 1
ATOM 733 C CA . VAL B 2 4 ? 34.110 21.185 52.604 1.00 37.38 11 VAL B CA 1
ATOM 734 C C . VAL B 2 4 ? 34.899 22.252 51.831 1.00 38.72 11 VAL B C 1
ATOM 735 O O . VAL B 2 4 ? 34.930 22.252 50.598 1.00 29.21 11 VAL B O 1
ATOM 739 N N . ASP B 2 5 ? 35.517 23.180 52.556 1.00 41.61 12 ASP B N 1
ATOM 740 C CA . ASP B 2 5 ? 36.459 24.099 51.931 1.00 41.44 12 ASP B CA 1
ATOM 741 C C . ASP B 2 5 ? 37.860 23.491 51.913 1.00 45.77 12 ASP B C 1
ATOM 742 O O . ASP B 2 5 ? 38.284 22.863 52.887 1.00 50.52 12 ASP B O 1
ATOM 747 N N . LEU B 2 6 ? 38.553 23.667 50.789 1.00 51.98 13 LEU B N 1
ATOM 748 C CA . LEU B 2 6 ? 39.948 23.259 50.632 1.00 53.13 13 LEU B CA 1
ATOM 749 C C . LEU B 2 6 ? 40.813 23.745 51.796 1.00 54.04 13 LEU B C 1
ATOM 750 O O . LEU B 2 6 ? 41.208 22.960 52.658 1.00 55.16 13 LEU B O 1
#

Nearest PDB structures (foldseek):
  4xal-assembly1_A  TM=1.011E+00  e=5.471E-14  Human alphaherpesvirus 1 strain 17